Protein AF-A0AAN7RYR5-F1 (afdb_monomer_lite)

Organism: Mycteria americana (NCBI:txid33587)

Sequence (95 aa):
MSQQCAPAAKKANGILGCIRRNVARRPSTGEATPGVLGPFPGSPVERDMDILERVQQRAMKKSKGLEHLSYEERLRELRLFSLEKRRLRGITLIY

Secondary structure (DSSP, 8-state):
--GGGHHHHHHHHHHHHHHHHHHHTS--S-S---SS-PPPP--HHHHHHHHHHHHHHHHHHHHHTTTTS-HHHHHHHTTPPPHHHHHHHHHHTT-

Structure (mmCIF, N/CA/C/O backbone):
data_AF-A0AAN7RYR5-F1
#
_entry.id   AF-A0AAN7RYR5-F1
#
loop_
_atom_site.group_PDB
_atom_site.id
_atom_site.type_symbol
_atom_site.label_atom_id
_atom_site.label_alt_id
_atom_site.label_comp_id
_atom_site.label_asym_id
_atom_site.label_entity_id
_atom_site.label_seq_id
_atom_site.pdbx_PDB_ins_code
_atom_site.Cartn_x
_atom_site.Cartn_y
_atom_site.Cartn_z
_atom_site.occupancy
_atom_site.B_iso_or_equiv
_atom_site.auth_seq_id
_atom_site.auth_comp_id
_a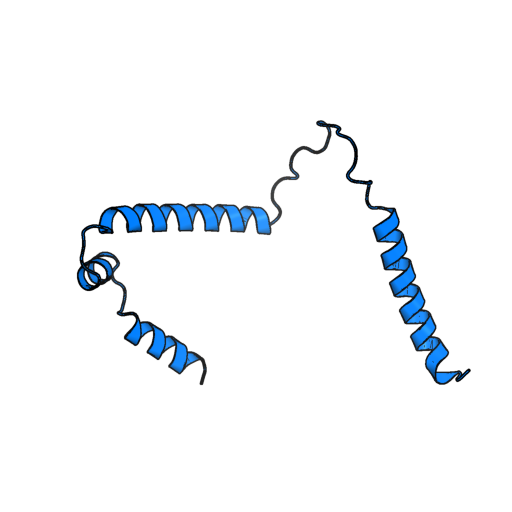tom_site.auth_asym_id
_atom_site.auth_atom_id
_atom_site.pdbx_PDB_model_num
ATOM 1 N N . MET A 1 1 ? 48.596 -24.836 -20.709 1.00 53.56 1 MET A N 1
ATOM 2 C CA . MET A 1 1 ? 47.342 -24.092 -20.968 1.00 53.56 1 MET A CA 1
ATOM 3 C C . MET A 1 1 ? 46.409 -24.988 -21.767 1.00 53.56 1 MET A C 1
ATOM 5 O O . MET A 1 1 ? 46.734 -25.319 -22.899 1.00 53.56 1 MET A O 1
ATOM 9 N N . SER A 1 2 ? 45.318 -25.461 -21.158 1.00 61.78 2 SER A N 1
ATOM 10 C CA . SER A 1 2 ? 44.376 -26.383 -21.808 1.00 61.78 2 SER A CA 1
ATOM 11 C C . SER A 1 2 ? 43.636 -25.681 -22.955 1.00 61.78 2 SER A C 1
ATOM 13 O O . SER A 1 2 ? 42.977 -24.664 -22.733 1.00 61.78 2 SER A O 1
ATOM 15 N N . GLN A 1 3 ? 43.719 -26.226 -24.175 1.00 68.19 3 GLN A N 1
ATOM 16 C CA . GLN A 1 3 ? 42.981 -25.725 -25.347 1.00 68.19 3 GLN A CA 1
ATOM 17 C C . GLN A 1 3 ? 41.456 -25.802 -25.155 1.00 68.19 3 GLN A C 1
ATOM 19 O O . GLN A 1 3 ? 40.710 -25.094 -25.829 1.00 68.19 3 GLN A O 1
ATOM 24 N N . GLN A 1 4 ? 40.989 -26.599 -24.190 1.00 72.75 4 GLN A N 1
ATOM 25 C CA . GLN A 1 4 ? 39.570 -26.783 -23.888 1.00 72.75 4 GLN A CA 1
ATOM 26 C C . GLN A 1 4 ? 38.923 -25.502 -23.336 1.00 72.75 4 GLN A C 1
ATOM 28 O O . GLN A 1 4 ? 37.747 -25.250 -23.584 1.00 72.75 4 GLN A O 1
ATOM 33 N N . CYS A 1 5 ? 39.690 -24.642 -22.651 1.00 74.94 5 CYS A N 1
ATOM 34 C CA . CYS A 1 5 ? 39.180 -23.385 -22.089 1.00 74.94 5 CYS A CA 1
ATOM 35 C C . CYS A 1 5 ? 39.340 -22.182 -23.033 1.00 74.94 5 CYS A C 1
ATOM 37 O O . CYS A 1 5 ? 38.818 -21.107 -22.740 1.00 74.94 5 CYS A O 1
ATOM 39 N N . ALA A 1 6 ? 40.035 -22.332 -24.167 1.00 80.06 6 ALA A N 1
ATOM 40 C CA . ALA A 1 6 ? 40.254 -21.252 -25.131 1.00 80.06 6 ALA A CA 1
ATOM 41 C C . ALA A 1 6 ? 38.951 -20.612 -25.668 1.00 80.06 6 ALA A C 1
ATOM 43 O O . ALA A 1 6 ? 38.864 -19.378 -25.675 1.00 80.06 6 ALA A O 1
ATOM 44 N N . PRO A 1 7 ? 37.905 -21.374 -26.061 1.00 81.31 7 PRO A N 1
ATOM 45 C CA . PRO A 1 7 ? 36.649 -20.772 -26.517 1.00 81.31 7 PRO A CA 1
ATOM 46 C C . PRO A 1 7 ? 35.897 -20.049 -25.389 1.00 81.31 7 PRO A C 1
ATOM 48 O O . PRO A 1 7 ? 35.352 -18.964 -25.609 1.00 81.31 7 PRO A O 1
ATOM 51 N N . ALA A 1 8 ? 35.923 -20.592 -24.167 1.00 84.75 8 ALA A N 1
ATOM 52 C CA . ALA A 1 8 ? 35.315 -19.965 -22.993 1.00 84.75 8 ALA A CA 1
ATOM 53 C C . ALA A 1 8 ? 36.026 -18.653 -22.622 1.00 84.75 8 ALA A C 1
ATOM 55 O O . ALA A 1 8 ? 35.372 -17.630 -22.414 1.00 84.75 8 ALA A O 1
ATOM 56 N N . ALA A 1 9 ? 37.361 -18.652 -22.636 1.00 83.62 9 ALA A N 1
ATOM 57 C CA . ALA A 1 9 ? 38.177 -17.469 -22.391 1.00 83.62 9 ALA A CA 1
ATOM 58 C C . ALA A 1 9 ? 37.940 -16.383 -23.452 1.00 83.62 9 ALA A C 1
ATOM 60 O O . ALA A 1 9 ? 37.776 -15.214 -23.112 1.00 83.62 9 ALA A O 1
ATOM 61 N N . LYS A 1 10 ? 37.837 -16.749 -24.739 1.00 88.75 10 LYS A N 1
ATOM 62 C CA . LYS A 1 10 ? 37.544 -15.795 -25.822 1.00 88.75 10 LYS A CA 1
ATOM 63 C C . LYS A 1 10 ? 36.171 -15.136 -25.649 1.00 88.75 10 LYS A C 1
ATOM 65 O O . LYS A 1 10 ? 36.048 -13.925 -25.826 1.00 88.75 10 LYS A O 1
ATOM 70 N N . LYS A 1 11 ? 35.154 -15.910 -25.252 1.00 87.25 11 LYS A N 1
ATOM 71 C CA . LYS A 1 11 ? 33.805 -15.397 -24.969 1.00 87.25 11 LYS A CA 1
ATOM 72 C C . LYS A 1 11 ? 33.794 -14.475 -23.746 1.00 87.25 11 LYS A C 1
ATOM 74 O O . LYS A 1 11 ? 33.257 -13.372 -23.830 1.00 87.25 11 LYS A O 1
ATOM 79 N N . ALA A 1 12 ? 34.437 -14.882 -22.652 1.00 89.44 12 ALA A N 1
ATOM 80 C CA . ALA A 1 12 ? 34.567 -14.071 -21.441 1.00 89.44 12 ALA A CA 1
ATOM 81 C C . ALA A 1 12 ? 35.296 -12.744 -21.716 1.00 89.44 12 ALA A C 1
ATOM 83 O O . ALA A 1 12 ? 34.819 -11.681 -21.322 1.00 89.44 12 ALA A O 1
ATOM 84 N N . ASN A 1 13 ? 36.390 -12.784 -22.480 1.00 89.69 13 ASN A N 1
ATOM 85 C CA . ASN A 1 13 ? 37.150 -11.594 -22.863 1.00 89.69 13 ASN A CA 1
ATOM 86 C C . ASN A 1 13 ? 36.347 -10.652 -23.775 1.00 89.69 13 ASN A C 1
ATOM 88 O O . ASN A 1 13 ? 36.456 -9.433 -23.645 1.00 89.69 13 ASN A O 1
ATOM 92 N N . GLY A 1 14 ? 35.495 -11.192 -24.653 1.00 89.19 14 GLY A N 1
ATOM 93 C CA . GLY A 1 14 ? 34.563 -10.397 -25.458 1.00 89.19 14 GLY A CA 1
ATOM 94 C C . GLY A 1 14 ? 33.540 -9.641 -24.602 1.00 89.19 14 GLY A C 1
ATOM 95 O O . GLY A 1 14 ? 33.356 -8.437 -24.785 1.00 89.19 14 GLY A O 1
ATOM 96 N N . ILE A 1 15 ? 32.929 -10.320 -23.625 1.00 88.31 15 ILE A N 1
ATOM 97 C CA . ILE A 1 15 ? 31.970 -9.717 -22.680 1.00 88.31 15 ILE A CA 1
ATOM 98 C C . ILE A 1 15 ? 32.662 -8.643 -21.830 1.00 88.31 15 ILE A C 1
ATOM 100 O O . ILE A 1 15 ? 32.165 -7.520 -21.731 1.00 88.31 15 ILE A O 1
ATOM 104 N N . LEU A 1 16 ? 33.843 -8.947 -21.284 1.00 86.06 16 LEU A N 1
ATOM 105 C CA . LEU A 1 16 ? 34.643 -8.006 -20.497 1.00 86.06 16 LEU A CA 1
ATOM 106 C C . LEU A 1 16 ? 35.007 -6.750 -21.309 1.00 86.06 16 LEU A C 1
ATOM 108 O O . LEU A 1 16 ? 34.922 -5.630 -20.804 1.00 86.06 16 LEU A O 1
ATOM 112 N N . GLY A 1 17 ? 35.364 -6.919 -22.585 1.00 84.62 17 GLY A N 1
ATOM 113 C CA . GLY A 1 17 ? 35.636 -5.812 -23.503 1.00 84.62 17 GLY A CA 1
ATOM 114 C C . GLY A 1 17 ? 34.398 -4.960 -23.803 1.00 84.62 17 GLY A C 1
ATOM 115 O O . GLY A 1 17 ? 34.489 -3.733 -23.865 1.00 84.62 17 GLY A O 1
ATOM 116 N N . CYS A 1 18 ? 33.223 -5.578 -23.948 1.00 78.00 18 CYS A N 1
ATOM 117 C CA . CYS A 1 18 ? 31.953 -4.861 -24.101 1.00 78.00 18 CYS A CA 1
ATOM 118 C C . CYS A 1 18 ? 31.584 -4.053 -22.850 1.00 78.00 18 CYS A C 1
ATOM 120 O O . CYS A 1 18 ? 31.163 -2.905 -22.978 1.00 78.00 18 CYS A O 1
ATOM 122 N N . ILE A 1 19 ? 31.797 -4.601 -21.653 1.00 79.12 19 ILE A N 1
ATOM 123 C CA . ILE A 1 19 ? 31.567 -3.881 -20.393 1.00 79.12 19 ILE A CA 1
ATOM 124 C C . ILE A 1 19 ? 32.528 -2.692 -20.283 1.00 79.12 19 ILE A C 1
ATOM 126 O O . ILE A 1 19 ? 32.086 -1.567 -20.063 1.00 79.12 19 ILE A O 1
ATOM 130 N N . ARG A 1 20 ? 33.829 -2.901 -20.528 1.00 77.06 20 ARG A N 1
ATOM 131 C CA . ARG A 1 20 ? 34.850 -1.842 -20.453 1.00 77.06 20 ARG A CA 1
ATOM 132 C C . ARG A 1 20 ? 34.561 -0.675 -21.402 1.00 77.06 20 ARG A C 1
ATOM 134 O O . ARG A 1 20 ? 34.697 0.477 -21.005 1.00 77.06 20 ARG A O 1
ATOM 141 N N . ARG A 1 21 ? 34.107 -0.962 -22.629 1.00 72.75 21 ARG A N 1
ATOM 142 C CA . ARG A 1 21 ? 33.695 0.068 -23.601 1.00 72.75 21 ARG A CA 1
ATOM 143 C C . ARG A 1 21 ? 32.465 0.856 -23.150 1.00 72.75 21 ARG A C 1
ATOM 145 O O . ARG A 1 21 ? 32.392 2.044 -23.427 1.00 72.75 21 ARG A O 1
ATOM 152 N N . ASN A 1 22 ? 31.524 0.230 -22.444 1.00 63.19 22 ASN A N 1
ATOM 153 C CA . ASN A 1 22 ? 30.367 0.932 -21.880 1.00 63.19 22 ASN A CA 1
ATOM 154 C C . ASN A 1 22 ? 30.730 1.756 -20.634 1.00 63.19 22 ASN A C 1
ATOM 156 O O . ASN A 1 22 ? 30.209 2.854 -20.468 1.00 63.19 22 ASN A O 1
ATOM 160 N N . VAL A 1 23 ? 31.664 1.285 -19.800 1.00 65.50 23 VAL A N 1
ATOM 161 C CA . VAL A 1 23 ? 32.178 2.050 -18.648 1.00 65.50 23 VAL A CA 1
ATOM 162 C C . VAL A 1 23 ? 32.957 3.286 -19.108 1.00 65.50 23 VAL A C 1
ATOM 164 O O . VAL A 1 23 ? 32.765 4.356 -18.546 1.00 65.50 23 VAL A O 1
ATOM 167 N N . ALA A 1 24 ? 33.749 3.179 -20.179 1.00 58.72 24 ALA A N 1
ATOM 168 C CA . ALA A 1 24 ? 34.464 4.316 -20.769 1.00 58.72 24 ALA A CA 1
ATOM 169 C C . ALA A 1 24 ? 33.548 5.327 -21.490 1.00 58.72 24 ALA A C 1
ATOM 171 O O . ALA A 1 24 ? 33.958 6.455 -21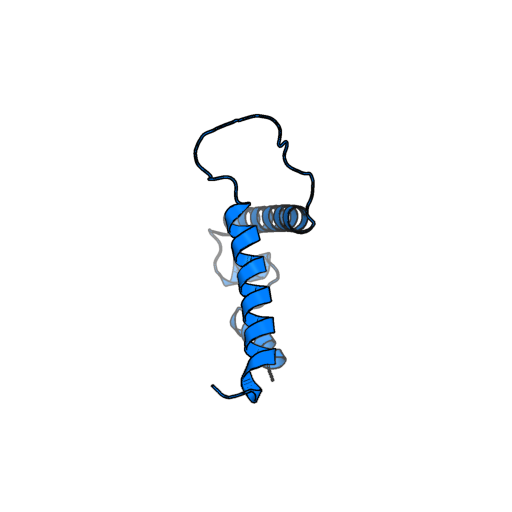.735 1.00 58.72 24 ALA A O 1
ATOM 172 N N . ARG A 1 25 ? 32.311 4.936 -21.837 1.00 57.03 25 ARG A N 1
ATOM 173 C CA . ARG A 1 25 ? 31.291 5.822 -22.429 1.00 57.03 25 ARG A CA 1
ATOM 174 C C . ARG A 1 25 ? 30.366 6.459 -21.396 1.00 57.03 25 ARG A C 1
ATOM 176 O O . ARG A 1 25 ? 29.470 7.202 -21.788 1.00 57.03 25 ARG A O 1
ATOM 183 N N . ARG A 1 26 ? 30.556 6.197 -20.097 1.00 54.00 26 ARG A N 1
ATOM 184 C CA . ARG A 1 26 ? 29.914 7.026 -19.076 1.00 54.00 26 ARG A CA 1
ATOM 185 C C . ARG A 1 26 ? 30.546 8.418 -19.156 1.00 54.00 26 ARG A C 1
ATOM 187 O O . ARG A 1 26 ? 31.751 8.509 -18.925 1.00 54.00 26 ARG A O 1
ATOM 194 N N . PRO A 1 27 ? 29.790 9.489 -19.460 1.00 48.19 27 PRO A N 1
ATOM 195 C CA . PRO A 1 27 ? 30.278 10.821 -19.160 1.00 48.19 27 PRO A CA 1
ATOM 196 C C . PRO A 1 27 ? 30.503 10.843 -17.652 1.00 48.19 27 PRO A C 1
ATOM 198 O O . PRO A 1 27 ? 29.617 10.468 -16.877 1.00 48.19 27 PRO A O 1
ATOM 201 N N . SER A 1 28 ? 31.724 11.172 -17.248 1.00 54.81 28 SER A N 1
ATOM 202 C CA . SER A 1 28 ? 32.055 11.493 -15.870 1.00 54.81 28 SER A CA 1
ATOM 203 C C . SER A 1 28 ? 30.977 12.435 -15.350 1.00 54.81 28 SER A C 1
ATOM 205 O O . SER A 1 28 ? 30.848 13.558 -15.826 1.00 54.81 28 SER A O 1
ATOM 207 N N . THR A 1 29 ? 30.144 11.941 -14.433 1.00 51.34 29 THR A N 1
ATOM 208 C CA . THR A 1 29 ? 29.233 12.770 -13.649 1.00 51.34 29 THR A CA 1
ATOM 209 C C . THR A 1 29 ? 30.111 13.619 -12.748 1.00 51.34 29 THR A C 1
ATOM 211 O O . THR A 1 29 ? 30.454 13.247 -11.632 1.00 51.34 29 THR A O 1
ATOM 214 N N . GLY A 1 30 ? 30.563 14.716 -13.322 1.00 57.75 30 GLY A N 1
ATOM 215 C CA . GLY A 1 30 ? 31.443 15.699 -12.751 1.00 57.75 30 GLY A CA 1
ATOM 216 C C . GLY A 1 30 ? 31.355 16.879 -13.694 1.00 57.75 30 GLY A C 1
ATOM 217 O O . GLY A 1 30 ? 31.834 16.794 -14.817 1.00 57.75 30 GLY A O 1
ATOM 218 N N . GLU A 1 31 ? 30.713 17.930 -13.198 1.00 50.88 31 GLU A N 1
ATOM 219 C CA . GLU A 1 31 ? 30.564 19.256 -13.799 1.00 50.88 31 GLU A CA 1
ATOM 220 C C . GLU A 1 31 ? 29.291 19.493 -14.628 1.00 50.88 31 GLU A C 1
ATOM 222 O O . GLU A 1 31 ? 28.911 18.773 -15.549 1.00 50.88 31 GLU A O 1
ATOM 227 N N . ALA A 1 32 ? 28.574 20.518 -14.173 1.00 58.09 32 ALA A N 1
ATOM 228 C CA . ALA A 1 32 ? 27.220 20.877 -14.528 1.00 58.09 32 ALA A CA 1
ATOM 229 C C . ALA A 1 32 ? 27.106 21.454 -15.943 1.00 58.09 32 ALA A C 1
ATOM 231 O O . ALA A 1 32 ? 27.825 22.376 -16.316 1.00 58.09 32 ALA A O 1
ATOM 232 N N . THR A 1 33 ? 26.089 21.004 -16.672 1.00 47.56 33 THR A N 1
ATOM 233 C CA . THR A 1 33 ? 25.445 21.776 -17.742 1.00 47.56 33 THR A CA 1
ATOM 234 C C . THR A 1 33 ? 23.929 21.611 -17.599 1.00 47.56 33 THR A C 1
ATOM 236 O O . THR A 1 33 ? 23.389 20.552 -17.921 1.00 47.56 33 THR A O 1
ATOM 239 N N . PRO A 1 34 ? 23.203 22.615 -17.071 1.00 51.25 34 PRO A N 1
ATOM 240 C CA . PRO A 1 34 ? 21.750 22.613 -17.092 1.00 51.25 34 PRO A CA 1
ATOM 241 C C . PRO A 1 34 ? 21.296 23.093 -18.472 1.00 51.25 34 PRO A C 1
ATOM 243 O O . PRO A 1 34 ? 21.106 24.281 -18.711 1.00 51.25 34 PRO A O 1
ATOM 246 N N . GLY A 1 35 ? 21.164 22.164 -19.410 1.00 57.12 35 GLY A N 1
ATOM 247 C CA . GLY A 1 35 ? 20.616 22.459 -20.727 1.00 57.12 35 GLY A CA 1
ATOM 248 C C . GLY A 1 35 ? 20.872 21.320 -21.694 1.00 57.12 35 GLY A C 1
ATOM 249 O O . GLY A 1 35 ? 21.993 20.847 -21.804 1.00 57.12 35 GLY A O 1
ATOM 250 N N . VAL A 1 36 ? 19.846 20.930 -22.448 1.00 57.22 36 VAL A N 1
ATOM 251 C CA . VAL A 1 36 ? 19.904 19.970 -23.572 1.00 57.22 36 VAL A CA 1
ATOM 252 C C . VAL A 1 36 ? 19.679 18.490 -23.226 1.00 57.22 36 VAL A C 1
ATOM 254 O O . VAL A 1 36 ? 19.882 17.626 -24.064 1.00 57.22 36 VAL A O 1
ATOM 257 N N . LEU A 1 37 ? 19.107 18.161 -22.070 1.00 57.31 37 LEU A N 1
ATOM 258 C CA . LEU A 1 37 ? 18.275 16.956 -21.967 1.00 57.31 37 LEU A CA 1
ATOM 259 C C . LEU A 1 37 ? 17.010 17.329 -21.203 1.00 57.31 37 LEU A C 1
ATOM 261 O O . LEU A 1 37 ? 16.931 17.194 -19.985 1.00 57.31 37 LEU A O 1
ATOM 265 N N . GLY A 1 38 ? 16.024 17.863 -21.929 1.00 60.19 38 GLY A N 1
ATOM 266 C CA . GLY A 1 38 ? 14.659 17.861 -21.412 1.00 60.19 38 GLY A CA 1
ATOM 2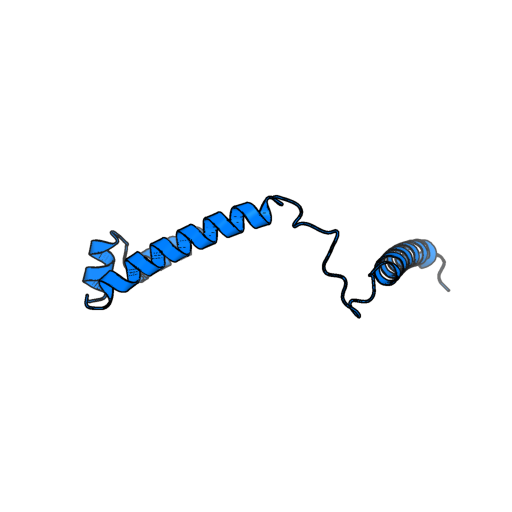67 C C . GLY A 1 38 ? 14.282 16.419 -21.042 1.00 60.19 38 GLY A C 1
ATOM 268 O O . GLY A 1 38 ? 14.744 15.500 -21.729 1.00 60.19 38 GLY A O 1
ATOM 269 N N . PRO A 1 39 ? 13.516 16.194 -19.960 1.00 59.62 39 PRO A N 1
ATOM 270 C CA . PRO A 1 39 ? 13.131 14.848 -19.551 1.00 59.62 39 PRO A CA 1
ATOM 271 C C . PRO A 1 39 ? 12.532 14.112 -20.752 1.00 59.62 39 PRO A C 1
ATOM 273 O O . PRO A 1 39 ? 11.569 14.587 -21.356 1.00 59.62 39 PRO A O 1
ATOM 276 N N . PHE A 1 40 ? 13.155 12.999 -21.148 1.00 59.97 40 PHE A N 1
ATOM 277 C CA . PHE A 1 40 ? 12.651 12.176 -22.240 1.00 59.97 40 PHE A CA 1
ATOM 278 C C . PHE A 1 40 ? 11.269 11.659 -21.822 1.00 59.97 40 PHE A C 1
ATOM 280 O O . PHE A 1 40 ? 11.184 10.948 -20.821 1.00 59.97 40 PHE A O 1
ATOM 287 N N . PRO A 1 41 ? 10.179 12.022 -22.518 1.00 61.19 41 PRO A N 1
ATOM 288 C CA . PRO A 1 41 ? 8.853 11.720 -22.012 1.00 61.19 41 PRO A CA 1
ATOM 289 C C . PRO A 1 41 ? 8.569 10.217 -22.064 1.00 61.19 41 PRO A C 1
ATOM 291 O O . PRO A 1 41 ? 8.459 9.628 -23.140 1.00 61.19 41 PRO A O 1
ATOM 294 N N . GLY A 1 42 ? 8.342 9.621 -20.894 1.00 61.66 42 GLY A N 1
ATOM 295 C CA . GLY A 1 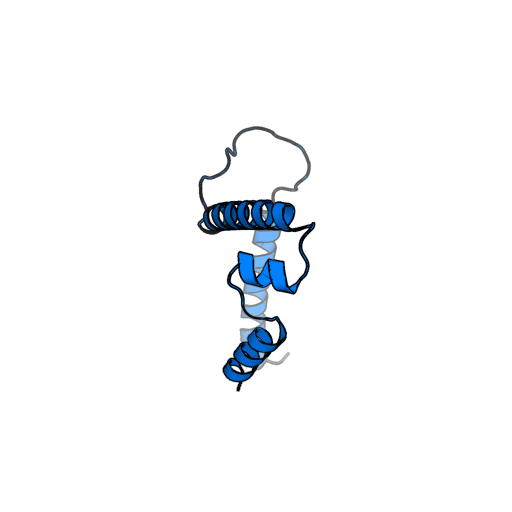42 ? 7.432 8.491 -20.753 1.00 61.66 42 GLY A CA 1
ATOM 296 C C . GLY A 1 42 ? 8.017 7.124 -21.077 1.00 61.66 42 GLY A C 1
ATOM 297 O O . GLY A 1 42 ? 7.417 6.361 -21.852 1.00 61.66 42 GLY A O 1
ATOM 298 N N . SER A 1 43 ? 9.089 6.737 -20.379 1.00 64.62 43 SER A N 1
ATOM 299 C CA . SER A 1 43 ? 9.309 5.302 -20.184 1.00 64.62 43 SER A CA 1
ATOM 300 C C . SER A 1 43 ? 8.048 4.692 -19.529 1.00 64.62 43 SER A C 1
ATOM 302 O O . SER A 1 43 ? 7.397 5.350 -18.713 1.00 64.62 43 SER A O 1
ATOM 304 N N . PRO A 1 44 ? 7.621 3.470 -19.898 1.00 65.06 44 PRO A N 1
ATOM 305 C CA . PRO A 1 44 ? 6.473 2.819 -19.254 1.00 65.06 44 PRO A CA 1
ATOM 306 C C . PRO A 1 44 ? 6.596 2.794 -17.722 1.00 65.06 44 PRO A C 1
ATOM 308 O O . PRO A 1 44 ? 5.616 3.001 -17.019 1.00 65.06 44 PRO A O 1
ATOM 311 N N . VAL A 1 45 ? 7.831 2.672 -17.228 1.00 67.69 45 VAL A N 1
ATOM 312 C CA . VAL A 1 45 ? 8.175 2.666 -15.803 1.00 67.69 45 VAL A CA 1
ATOM 313 C C . VAL A 1 45 ? 7.824 3.988 -15.108 1.00 67.69 45 VAL A C 1
ATOM 315 O O . VAL A 1 45 ? 7.265 3.956 -14.017 1.00 67.69 45 VAL A O 1
ATOM 318 N N . GLU A 1 46 ? 8.098 5.144 -15.722 1.00 74.31 46 GLU A N 1
ATOM 319 C CA . GLU A 1 46 ? 7.728 6.449 -15.142 1.00 74.31 46 GLU A CA 1
ATOM 320 C C . GLU A 1 46 ? 6.209 6.637 -15.091 1.00 74.31 46 GLU A C 1
ATOM 322 O O . GLU A 1 46 ? 5.677 7.115 -14.094 1.00 74.31 46 GLU A O 1
ATOM 327 N N . ARG A 1 47 ? 5.488 6.179 -16.124 1.00 76.94 47 ARG A N 1
ATOM 328 C CA . ARG A 1 47 ? 4.018 6.243 -16.152 1.00 76.94 47 ARG A CA 1
ATOM 329 C C . ARG A 1 47 ? 3.381 5.353 -15.085 1.00 76.94 47 ARG A C 1
ATOM 331 O O . ARG A 1 47 ? 2.438 5.778 -14.420 1.00 76.94 47 ARG A O 1
ATOM 338 N N . ASP A 1 48 ? 3.899 4.142 -14.903 1.00 85.50 48 ASP A N 1
ATOM 339 C CA . ASP A 1 48 ? 3.423 3.228 -13.863 1.00 85.50 48 ASP A CA 1
ATOM 340 C C . ASP A 1 48 ? 3.735 3.768 -12.461 1.00 85.50 48 ASP A C 1
ATOM 342 O O . ASP A 1 48 ? 2.908 3.656 -11.553 1.00 85.50 48 ASP A O 1
ATOM 346 N N . MET A 1 49 ? 4.888 4.418 -12.288 1.00 86.88 49 MET A N 1
ATOM 347 C CA . MET A 1 49 ? 5.268 5.074 -11.037 1.00 86.88 49 MET A CA 1
ATOM 348 C C . MET A 1 49 ? 4.312 6.219 -10.679 1.00 86.88 49 MET A C 1
ATOM 350 O O . MET A 1 49 ? 3.838 6.268 -9.545 1.00 86.88 49 MET A O 1
ATOM 354 N N . ASP A 1 50 ? 3.938 7.066 -11.641 1.00 89.44 50 ASP A N 1
ATOM 355 C CA . ASP A 1 50 ? 2.962 8.144 -11.426 1.00 89.44 50 ASP A CA 1
ATOM 356 C C . ASP A 1 50 ? 1.583 7.599 -11.016 1.00 89.44 50 ASP A C 1
ATOM 358 O O . ASP A 1 50 ? 0.879 8.169 -10.173 1.00 89.44 50 ASP A O 1
ATOM 362 N N . ILE A 1 51 ? 1.168 6.476 -11.612 1.00 92.62 51 ILE A N 1
ATOM 363 C CA . ILE A 1 51 ? -0.083 5.799 -11.255 1.00 92.62 51 ILE A CA 1
ATOM 364 C C . ILE A 1 51 ? 0.005 5.258 -9.824 1.00 92.62 51 ILE A C 1
ATOM 366 O O . ILE A 1 51 ? -0.915 5.482 -9.028 1.00 92.62 51 ILE A O 1
ATOM 370 N N . LEU A 1 52 ? 1.105 4.585 -9.477 1.00 93.12 52 LEU A N 1
ATOM 371 C CA . LEU A 1 52 ? 1.339 4.053 -8.134 1.00 93.12 52 LEU A CA 1
ATOM 372 C C . LEU A 1 52 ? 1.371 5.164 -7.081 1.00 93.12 52 LEU A C 1
ATOM 374 O O . LEU A 1 52 ? 0.734 5.021 -6.035 1.00 93.12 52 LEU A O 1
ATOM 378 N N . GLU A 1 53 ? 2.021 6.290 -7.366 1.00 95.06 53 GLU A N 1
ATOM 379 C CA . GLU A 1 53 ? 2.083 7.431 -6.456 1.00 95.06 53 GLU A CA 1
ATOM 380 C C . GLU A 1 53 ? 0.681 8.001 -6.186 1.00 95.06 53 GLU A C 1
ATOM 382 O O . GLU A 1 53 ? 0.289 8.211 -5.034 1.00 95.06 53 GLU A O 1
ATOM 387 N N . ARG A 1 54 ? -0.145 8.165 -7.227 1.00 96.00 54 ARG A N 1
ATOM 388 C CA . ARG A 1 54 ? -1.540 8.619 -7.071 1.00 96.00 54 ARG A CA 1
ATOM 389 C C . ARG A 1 54 ? -2.373 7.646 -6.242 1.00 96.00 54 ARG A C 1
ATOM 391 O O . ARG A 1 54 ? -3.203 8.083 -5.437 1.00 96.00 54 ARG A O 1
ATOM 398 N N . VAL A 1 55 ? -2.176 6.339 -6.424 1.00 95.44 55 VAL A N 1
ATOM 399 C CA . VAL A 1 55 ? -2.853 5.304 -5.627 1.00 95.44 55 VAL A CA 1
ATOM 400 C C . VAL A 1 55 ? -2.422 5.390 -4.163 1.00 95.44 55 VAL A C 1
ATOM 402 O O . VAL A 1 55 ? -3.283 5.427 -3.281 1.00 95.44 55 VAL A O 1
ATOM 405 N N . GLN A 1 56 ? -1.121 5.505 -3.896 1.00 96.12 56 GLN A N 1
ATOM 406 C CA . GLN A 1 56 ? -0.585 5.648 -2.542 1.00 96.12 56 GLN A CA 1
ATOM 407 C C . GLN A 1 56 ? -1.100 6.913 -1.854 1.00 96.12 56 GLN A C 1
ATOM 409 O O . GLN A 1 56 ? -1.562 6.844 -0.715 1.00 96.12 56 GLN A O 1
ATOM 414 N N . GLN A 1 57 ? -1.116 8.056 -2.543 1.00 96.50 57 GLN A N 1
ATOM 415 C CA . GLN A 1 57 ? -1.644 9.301 -1.982 1.00 96.50 57 GLN A CA 1
ATOM 416 C C . GLN A 1 57 ? -3.133 9.192 -1.630 1.00 96.50 57 GLN A C 1
ATOM 418 O O . GLN A 1 57 ? -3.560 9.678 -0.580 1.00 96.50 57 GLN A O 1
ATOM 423 N N . ARG A 1 58 ? -3.943 8.537 -2.473 1.00 95.00 58 ARG A N 1
ATOM 424 C CA . ARG A 1 58 ? -5.367 8.294 -2.180 1.00 95.00 58 ARG A CA 1
ATOM 425 C C . ARG A 1 58 ? -5.543 7.369 -0.981 1.00 95.00 58 ARG A C 1
ATOM 427 O O . ARG A 1 58 ? -6.353 7.672 -0.105 1.00 95.00 58 ARG A O 1
ATOM 434 N N . ALA A 1 59 ? -4.768 6.288 -0.918 1.00 92.44 59 ALA A N 1
ATOM 435 C CA . ALA A 1 59 ? -4.778 5.364 0.210 1.00 92.44 59 ALA A CA 1
ATOM 436 C C . ALA A 1 59 ? -4.369 6.068 1.511 1.00 92.44 59 ALA A C 1
ATOM 438 O O . ALA A 1 59 ? -5.035 5.910 2.531 1.00 92.44 59 ALA A O 1
ATOM 439 N N . MET A 1 60 ? -3.341 6.919 1.471 1.00 95.00 60 MET A N 1
ATOM 440 C CA . MET A 1 60 ? -2.878 7.652 2.645 1.00 95.00 60 MET A CA 1
ATOM 441 C C . MET A 1 60 ? -3.888 8.698 3.117 1.00 95.00 60 MET A C 1
ATOM 443 O O . MET A 1 60 ? -4.161 8.781 4.311 1.00 95.00 60 MET A O 1
ATOM 447 N N . LYS A 1 61 ? -4.506 9.455 2.201 1.00 94.44 61 LYS A N 1
ATOM 448 C CA . LYS A 1 61 ? -5.598 10.382 2.547 1.00 94.44 61 LYS A CA 1
ATOM 449 C C . LYS A 1 61 ? -6.767 9.648 3.200 1.00 94.44 61 LYS A C 1
ATOM 451 O O . LYS A 1 61 ? -7.293 10.116 4.204 1.00 94.44 61 LYS A O 1
ATOM 456 N N . LYS A 1 62 ? -7.134 8.478 2.665 1.00 89.25 62 LYS A N 1
ATOM 457 C CA . LYS A 1 62 ? -8.155 7.619 3.272 1.00 89.25 62 LYS A CA 1
ATOM 458 C C . LYS A 1 62 ? -7.732 7.115 4.649 1.00 89.25 62 LYS A C 1
ATOM 460 O O . LYS A 1 62 ? -8.548 7.160 5.553 1.00 89.25 62 LYS A O 1
ATOM 465 N N . SER A 1 63 ? -6.476 6.711 4.834 1.00 91.19 63 SER A N 1
ATOM 466 C CA . SER A 1 63 ? -5.970 6.229 6.125 1.00 91.19 63 SER A CA 1
ATOM 467 C C . SER A 1 63 ? -5.977 7.309 7.209 1.00 91.19 63 SER A C 1
ATOM 469 O O . SER A 1 63 ? -6.352 7.015 8.340 1.00 91.19 63 SER A O 1
ATOM 471 N N . LYS A 1 64 ? -5.606 8.553 6.872 1.00 93.56 64 LYS A N 1
ATOM 472 C CA . LYS A 1 64 ? -5.566 9.673 7.830 1.00 93.56 64 LYS A CA 1
ATOM 473 C C . LYS A 1 64 ? -6.931 9.970 8.453 1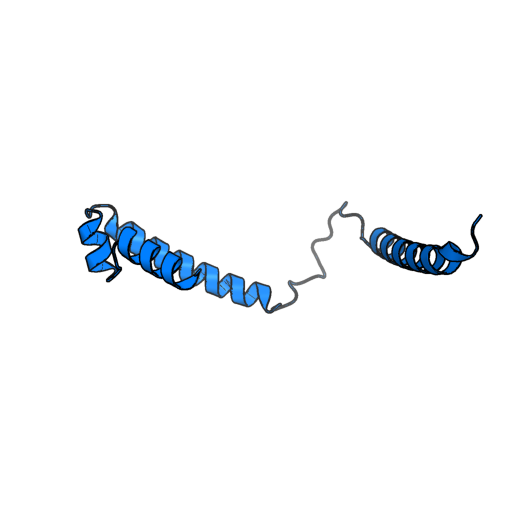.00 93.56 64 LYS A C 1
ATOM 475 O O . LYS A 1 64 ? -7.032 10.224 9.646 1.00 93.56 64 LYS A O 1
ATOM 480 N N . GLY A 1 65 ? -8.001 9.877 7.662 1.00 92.31 65 GLY A N 1
ATOM 481 C CA . GLY A 1 65 ? -9.368 10.093 8.147 1.00 92.31 65 GLY A CA 1
ATOM 482 C C . GLY A 1 65 ? -9.862 9.036 9.136 1.00 92.31 65 GLY A C 1
ATOM 483 O O . GLY A 1 65 ? -10.894 9.239 9.761 1.00 92.31 65 GLY A O 1
ATOM 484 N N . LEU A 1 66 ? -9.143 7.923 9.290 1.00 95.25 66 LEU A N 1
ATOM 485 C CA . LEU A 1 66 ? -9.550 6.793 10.121 1.00 95.25 66 LEU A CA 1
ATOM 486 C C . LEU A 1 66 ? -8.681 6.645 11.379 1.00 95.25 66 LEU A C 1
ATOM 488 O O . LEU A 1 66 ? -8.836 5.676 12.118 1.00 95.25 66 LEU A O 1
ATOM 492 N N . GLU A 1 67 ? -7.762 7.582 11.638 1.00 93.44 67 GLU A N 1
ATOM 493 C CA . GLU A 1 67 ? -6.798 7.509 12.747 1.00 93.44 67 GLU A CA 1
ATOM 494 C C . GLU A 1 67 ? -7.459 7.414 14.132 1.00 93.44 67 GLU A C 1
ATOM 496 O O . GLU A 1 67 ? -6.930 6.757 15.025 1.00 93.44 67 GLU A O 1
ATOM 501 N N . HIS A 1 68 ? -8.646 7.990 14.293 1.00 95.44 68 HIS A N 1
ATOM 502 C CA . HIS A 1 68 ? -9.404 7.962 15.544 1.00 95.44 68 HIS A CA 1
ATOM 503 C C . HIS A 1 68 ? -10.225 6.678 15.743 1.00 95.44 68 HIS A C 1
ATOM 505 O O . HIS A 1 68 ? -10.680 6.413 16.851 1.00 95.44 68 HIS A O 1
ATOM 511 N N . LEU A 1 69 ? -10.426 5.885 14.687 1.00 96.19 69 LEU A N 1
ATOM 512 C CA . LEU A 1 69 ? -11.219 4.6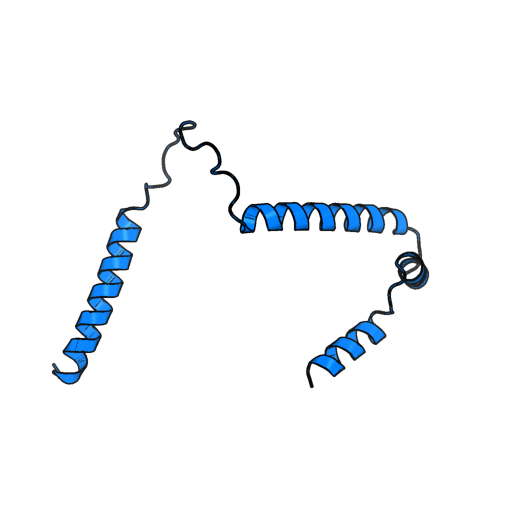59 14.745 1.00 96.19 69 LEU A CA 1
ATOM 513 C C . LEU A 1 69 ? -10.396 3.488 15.280 1.00 96.19 69 LEU A C 1
ATOM 515 O O . LEU A 1 69 ? -9.188 3.390 15.021 1.00 96.19 69 LEU A O 1
ATOM 519 N N . SER A 1 70 ? -11.073 2.555 15.949 1.00 95.19 70 SER A N 1
ATOM 520 C CA . SER A 1 70 ? -10.483 1.275 16.342 1.00 95.19 70 SER A CA 1
ATOM 521 C C . SER A 1 70 ? -10.144 0.414 15.119 1.00 95.19 70 SER A C 1
ATOM 523 O O . SER A 1 70 ? -10.666 0.609 14.020 1.00 95.19 70 SER A O 1
ATOM 525 N N . TYR A 1 71 ? -9.260 -0.572 15.289 1.00 91.88 71 TYR A N 1
ATOM 526 C CA . TYR A 1 71 ? -8.816 -1.436 14.189 1.00 91.88 71 TYR A CA 1
ATOM 527 C C . TYR A 1 71 ? -9.979 -2.136 13.460 1.00 91.88 71 TYR A C 1
ATOM 529 O O . TYR A 1 71 ? -10.010 -2.153 12.228 1.00 91.88 71 TYR A O 1
ATOM 537 N N . GLU A 1 72 ? -10.959 -2.652 14.204 1.00 94.12 72 GLU A N 1
ATOM 538 C CA . GLU A 1 72 ? -12.132 -3.338 13.646 1.00 94.12 72 GLU A CA 1
ATOM 539 C C . GLU A 1 72 ? -13.051 -2.385 12.865 1.00 94.12 72 GLU A C 1
ATOM 541 O O . GLU A 1 72 ? -13.548 -2.722 11.787 1.00 94.12 72 GLU A O 1
ATOM 546 N N . GLU A 1 73 ? -13.231 -1.156 13.353 1.00 95.25 73 GLU A N 1
ATOM 547 C CA . GLU A 1 73 ? -14.009 -0.122 12.661 1.00 95.25 73 GLU A CA 1
ATOM 548 C C . GLU A 1 73 ? -13.323 0.325 11.367 1.00 95.25 73 GLU A C 1
ATOM 550 O O . GLU A 1 73 ? -13.980 0.436 10.331 1.00 95.25 73 GLU A O 1
ATOM 555 N N . ARG A 1 74 ? -11.991 0.485 11.379 1.00 94.88 74 ARG A N 1
ATOM 556 C CA . ARG A 1 74 ? -11.207 0.779 10.166 1.00 94.88 74 ARG A CA 1
ATOM 557 C C . ARG A 1 74 ? -11.383 -0.299 9.104 1.00 94.88 74 ARG A C 1
ATOM 559 O O . ARG A 1 74 ? -11.517 0.018 7.924 1.00 94.88 74 ARG A O 1
ATOM 566 N N . LEU A 1 75 ? -11.372 -1.571 9.503 1.00 93.88 75 LEU A N 1
ATOM 567 C CA . LEU A 1 75 ? -11.588 -2.684 8.579 1.00 93.88 75 LEU A CA 1
ATOM 568 C C . LEU A 1 75 ? -12.999 -2.664 7.989 1.00 93.88 75 LEU A C 1
ATOM 570 O O . LEU A 1 75 ? -13.145 -2.879 6.786 1.00 93.88 75 LEU A O 1
ATOM 574 N N . ARG A 1 76 ? -14.021 -2.366 8.802 1.00 94.19 76 ARG A N 1
ATOM 575 C CA . ARG A 1 76 ? -15.411 -2.248 8.341 1.00 94.19 76 ARG A CA 1
ATOM 576 C C . ARG A 1 76 ? -15.583 -1.101 7.345 1.00 94.19 76 ARG A C 1
ATOM 578 O O . ARG A 1 76 ? -16.171 -1.315 6.286 1.00 94.19 76 ARG A O 1
ATOM 585 N N . GLU A 1 77 ? -15.021 0.067 7.646 1.00 94.50 77 GLU A N 1
ATOM 586 C CA . GLU A 1 77 ? -15.078 1.255 6.784 1.00 94.50 77 GLU A CA 1
ATOM 587 C C . GLU A 1 77 ? -14.352 1.024 5.449 1.00 94.50 77 GLU A C 1
ATOM 589 O O . GLU A 1 77 ? -14.855 1.364 4.378 1.00 94.50 77 GLU A O 1
ATOM 594 N N . LEU A 1 78 ? -13.195 0.353 5.487 1.00 92.56 78 LEU A N 1
ATOM 595 C CA . LEU A 1 78 ? -12.442 -0.030 4.288 1.00 92.56 78 LEU A CA 1
ATOM 596 C C . LEU A 1 78 ? -12.993 -1.291 3.596 1.00 92.56 78 LEU A C 1
ATOM 598 O O . LEU A 1 78 ? -12.480 -1.675 2.545 1.00 92.56 78 LEU A O 1
ATOM 602 N N . ARG A 1 79 ? -14.020 -1.940 4.166 1.00 94.31 79 ARG A N 1
ATOM 603 C CA . ARG A 1 79 ? -14.588 -3.225 3.717 1.00 94.31 79 ARG A CA 1
ATOM 604 C C . ARG A 1 79 ? -13.525 -4.313 3.510 1.00 94.31 79 ARG A C 1
ATOM 606 O O . ARG A 1 79 ? -13.590 -5.099 2.564 1.00 94.31 79 ARG A O 1
ATOM 613 N N . LEU A 1 80 ? -12.531 -4.355 4.395 1.00 92.38 80 LEU A N 1
ATOM 614 C CA . LEU A 1 80 ? -11.420 -5.302 4.351 1.00 92.38 80 LEU A CA 1
ATOM 615 C C . LEU A 1 80 ? -11.630 -6.456 5.331 1.00 92.38 80 LEU A C 1
ATOM 617 O O . LEU A 1 80 ? -12.207 -6.303 6.403 1.00 92.38 80 LEU A O 1
ATOM 621 N N . PHE A 1 81 ? -11.084 -7.620 4.986 1.00 93.88 81 PHE A N 1
ATOM 622 C CA . PHE A 1 81 ? -10.984 -8.734 5.925 1.00 93.88 81 PHE A CA 1
ATOM 623 C C . PHE A 1 81 ? -9.902 -8.488 6.984 1.00 93.88 81 PHE A C 1
ATOM 625 O O . PHE A 1 81 ? -8.892 -7.817 6.721 1.00 93.88 81 PHE A O 1
ATOM 632 N N . SER A 1 82 ? -10.071 -9.121 8.149 1.00 93.12 82 SER A N 1
ATOM 633 C CA . SER A 1 82 ? -9.046 -9.163 9.193 1.00 93.12 82 SER A CA 1
ATOM 634 C C . SER A 1 82 ? -7.711 -9.675 8.647 1.00 93.12 82 SER A C 1
ATOM 636 O O . SER A 1 82 ? -7.649 -10.413 7.653 1.00 93.12 82 SER A O 1
ATOM 638 N N . LEU A 1 83 ? -6.616 -9.245 9.278 1.00 90.31 83 LEU A N 1
ATOM 639 C CA . LEU A 1 83 ? -5.268 -9.641 8.874 1.00 90.31 83 LEU A CA 1
ATOM 640 C C . LEU A 1 83 ? -5.102 -11.166 8.866 1.00 90.31 83 LEU A C 1
ATOM 642 O O . LEU A 1 83 ? -4.522 -11.710 7.931 1.00 90.31 83 LEU A O 1
ATOM 646 N N . GLU A 1 84 ? -5.653 -11.846 9.868 1.00 91.00 84 GLU A N 1
ATOM 647 C CA . GLU A 1 84 ? -5.611 -13.302 10.000 1.00 91.00 84 GLU A CA 1
ATOM 648 C C . GLU A 1 84 ? -6.270 -14.000 8.805 1.00 91.00 84 GLU A C 1
ATOM 650 O O . GLU A 1 84 ? -5.647 -14.825 8.139 1.00 91.00 84 GLU A O 1
ATOM 655 N N . LYS A 1 85 ? -7.478 -13.570 8.421 1.00 90.00 85 LYS A N 1
ATOM 656 C CA . LYS A 1 85 ? -8.186 -14.130 7.264 1.00 90.00 85 LYS A CA 1
ATOM 657 C C . LYS A 1 85 ? -7.469 -13.843 5.941 1.00 90.00 85 LYS A C 1
ATOM 659 O O . LYS A 1 85 ? -7.498 -14.673 5.033 1.00 90.00 85 LYS A O 1
ATOM 664 N N . ARG A 1 86 ? -6.804 -12.687 5.817 1.00 89.88 86 ARG A N 1
ATOM 665 C CA . ARG A 1 86 ? -5.965 -12.365 4.647 1.00 89.88 86 ARG A CA 1
ATOM 666 C C . ARG A 1 86 ? -4.705 -13.228 4.583 1.00 89.88 86 ARG A C 1
ATOM 668 O O . ARG A 1 86 ? -4.366 -13.695 3.500 1.00 89.88 86 ARG A O 1
ATOM 675 N N . ARG A 1 87 ? -4.047 -13.477 5.720 1.00 89.31 87 ARG A N 1
ATOM 676 C CA . ARG A 1 87 ? -2.880 -14.370 5.807 1.00 89.31 87 ARG A CA 1
ATOM 677 C C . ARG A 1 87 ? -3.247 -15.802 5.449 1.00 89.31 87 ARG A C 1
ATOM 679 O O . ARG A 1 87 ? -2.545 -16.399 4.645 1.00 89.31 87 ARG A O 1
ATOM 686 N N . LEU A 1 88 ? -4.373 -16.306 5.955 1.00 91.06 88 LEU A N 1
ATOM 687 C CA . LEU A 1 88 ? -4.866 -17.642 5.615 1.00 91.06 88 LEU A CA 1
ATOM 688 C C . LEU A 1 88 ? -5.085 -17.799 4.105 1.00 91.06 88 LEU A C 1
ATOM 690 O O . LEU A 1 88 ? -4.595 -18.760 3.532 1.00 91.06 88 LEU A O 1
ATOM 694 N N . ARG A 1 89 ? -5.705 -16.816 3.432 1.00 83.44 89 ARG A N 1
ATOM 695 C CA . ARG A 1 89 ? -5.839 -16.832 1.961 1.00 83.44 89 ARG A CA 1
ATOM 696 C C . ARG A 1 89 ? -4.492 -16.863 1.238 1.00 83.44 89 ARG A C 1
ATOM 698 O O . ARG A 1 89 ? -4.364 -17.573 0.252 1.00 83.44 89 ARG A O 1
ATOM 705 N N . GLY A 1 90 ? -3.508 -16.096 1.708 1.00 80.94 90 GLY A N 1
ATOM 706 C CA . GLY A 1 90 ? -2.162 -16.099 1.131 1.00 80.94 90 GLY A CA 1
ATOM 707 C C . GLY A 1 90 ? -1.448 -17.438 1.317 1.00 80.94 90 GLY A C 1
ATOM 708 O O . GLY A 1 90 ? -0.815 -17.918 0.389 1.00 80.94 90 GLY A O 1
ATOM 709 N N . ILE A 1 91 ? -1.607 -18.071 2.480 1.00 82.12 91 ILE A N 1
ATOM 710 C CA . ILE A 1 91 ? -1.041 -19.394 2.774 1.00 82.12 91 ILE A CA 1
ATOM 711 C C . ILE A 1 91 ? -1.689 -20.466 1.890 1.00 82.12 91 ILE A C 1
ATOM 713 O O . ILE A 1 91 ? -0.977 -21.283 1.321 1.00 82.12 91 ILE A O 1
ATOM 717 N N . THR A 1 92 ? -3.013 -20.429 1.706 1.00 71.56 92 THR A N 1
ATOM 718 C CA . THR A 1 92 ? -3.727 -21.359 0.811 1.00 71.56 92 THR A CA 1
ATOM 719 C C . THR A 1 92 ? -3.351 -21.191 -0.667 1.00 71.56 92 THR A C 1
ATOM 721 O O . THR A 1 92 ? -3.586 -22.103 -1.442 1.00 71.56 92 THR A O 1
ATOM 724 N N . LEU A 1 93 ? -2.781 -20.051 -1.078 1.00 71.12 93 LEU A N 1
ATOM 725 C CA . LEU A 1 93 ? -2.309 -19.830 -2.454 1.00 71.12 93 LEU A CA 1
ATOM 726 C C . LEU A 1 93 ? -0.849 -20.259 -2.683 1.00 71.12 93 LEU A C 1
ATOM 728 O O . LEU A 1 93 ? -0.399 -20.260 -3.825 1.00 71.12 93 LEU A O 1
ATOM 732 N N . ILE A 1 94 ? -0.099 -20.551 -1.616 1.00 71.25 94 ILE A N 1
ATOM 733 C CA . ILE A 1 94 ? 1.332 -20.899 -1.672 1.00 71.25 94 ILE A CA 1
ATOM 734 C C . ILE A 1 94 ? 1.558 -22.427 -1.598 1.00 71.25 94 ILE A C 1
ATOM 736 O O . ILE A 1 94 ? 2.657 -22.886 -1.903 1.00 71.25 94 ILE A O 1
ATOM 740 N N . TYR A 1 95 ? 0.531 -23.207 -1.246 1.00 52.47 95 TYR A N 1
ATOM 741 C CA . TYR A 1 95 ? 0.518 -24.678 -1.268 1.00 52.47 95 TYR A CA 1
ATOM 742 C C . TYR A 1 95 ? -0.306 -25.198 -2.445 1.00 52.47 95 TYR A C 1
ATOM 744 O O . TYR A 1 95 ? 0.085 -26.248 -2.999 1.00 52.47 95 TYR A O 1
#

Foldseek 3Di:
DDPVCVVVVVVVVVVVVVVVVVVVPPDPPDDDDPDDDDPPPDDVVVVVVVVVVVVVVVVVVLVVVCVPPDPVVSCVVVVHDDPVVVVVVVVVVVD

pLDDT: mean 79.34, std 15.37, range [47.56, 96.5]

Radius of gyration: 26.65 Å; chains: 1; bounding box: 63×49×43 Å